Protein AF-A0A4V4L0Y8-F1 (afdb_monomer_lite)

Sequence (124 aa):
MFAGLLEAFGDTQPLPATLTTLDEIITDFIIETCHSAAICASYSRRQKIKVDDFKWVLRRDAKKLGRVTEIFFAEKILKDNRKAFDIGTGEGLVQGKKGAVKELGVEEEGEEGGRKRKKRKTEA

Radius of gyration: 23.94 Å; chains: 1; bounding box: 78×47×43 Å

Organism: Aureobasidium pullulans (NCBI:txid5580)

InterPro domains:
  IPR003195 Transcription initiation factor IID, subunit 13 [PF02269] (8-86)
  IPR003195 Transcription initiation factor IID, subunit 13 [PTHR11380] (8-112)
  IPR009072 Histone-fold [G3DSA:1.10.20.10] (2-39)
  IPR009072 Histone-fold [SSF47113] (10-61)

pLDDT: mean 77.75, std 22.88, range [28.12, 98.0]

Structure (mmCIF, N/CA/C/O backbone):
data_AF-A0A4V4L0Y8-F1
#
_entry.id   AF-A0A4V4L0Y8-F1
#
loop_
_atom_site.group_PDB
_atom_site.id
_atom_site.type_symbol
_atom_site.label_atom_id
_atom_site.label_alt_id
_atom_site.label_comp_id
_atom_site.label_asym_id
_atom_site.label_entity_id
_atom_site.label_seq_id
_atom_site.pdbx_PDB_ins_code
_atom_site.Cartn_x
_atom_site.Cartn_y
_atom_site.Cartn_z
_atom_site.occupancy
_atom_site.B_iso_or_equiv
_atom_site.auth_seq_id
_atom_site.auth_comp_id
_atom_site.auth_asym_id
_atom_site.auth_atom_id
_atom_site.pdbx_PDB_model_num
ATOM 1 N N . MET A 1 1 ? -7.749 -5.658 16.009 1.00 63.00 1 MET A N 1
ATOM 2 C CA . MET A 1 1 ? -6.941 -4.886 15.036 1.00 63.00 1 MET A CA 1
ATOM 3 C C . MET A 1 1 ? -7.667 -3.617 14.594 1.00 63.00 1 MET A C 1
ATOM 5 O O . MET A 1 1 ? -7.093 -2.550 14.737 1.00 63.00 1 MET A O 1
ATOM 9 N N . PHE A 1 2 ? -8.935 -3.695 14.163 1.00 81.94 2 PHE A N 1
ATOM 10 C CA . PHE A 1 2 ? -9.699 -2.522 13.700 1.00 81.94 2 PHE A CA 1
ATOM 11 C C . PHE A 1 2 ? -10.245 -1.591 14.795 1.00 81.94 2 PHE A C 1
ATOM 13 O O . PHE A 1 2 ? -10.496 -0.426 14.516 1.00 81.94 2 PHE A O 1
ATOM 20 N N . ALA A 1 3 ? -10.364 -2.046 16.047 1.00 85.31 3 ALA A N 1
ATOM 21 C CA . ALA A 1 3 ? -10.790 -1.179 17.152 1.00 85.31 3 ALA A CA 1
ATOM 22 C C . ALA A 1 3 ? -9.845 0.022 17.357 1.00 85.31 3 ALA A C 1
ATOM 24 O O . ALA A 1 3 ? -10.312 1.147 17.468 1.00 85.31 3 ALA A O 1
ATOM 25 N N . GLY A 1 4 ? -8.525 -0.197 17.285 1.00 88.62 4 GLY A N 1
ATOM 26 C CA . GLY A 1 4 ? -7.542 0.888 17.393 1.00 88.62 4 GLY A CA 1
ATOM 27 C C . GLY A 1 4 ? -7.569 1.865 16.212 1.00 88.62 4 GLY A C 1
ATOM 28 O O . GLY A 1 4 ? -7.186 3.019 16.365 1.00 88.62 4 GLY A O 1
ATOM 29 N N . LEU A 1 5 ? -8.055 1.433 15.039 1.00 90.12 5 LEU A N 1
ATOM 30 C CA . LEU A 1 5 ? -8.295 2.340 13.916 1.00 90.12 5 LEU A CA 1
ATOM 31 C C . LEU A 1 5 ? -9.429 3.306 14.264 1.00 90.12 5 LEU A C 1
ATOM 33 O O . LEU A 1 5 ? -9.250 4.511 14.138 1.00 90.12 5 LEU A O 1
ATOM 37 N N . LEU A 1 6 ? -10.569 2.785 14.726 1.00 92.81 6 LEU A N 1
ATOM 38 C CA . LEU A 1 6 ? -11.714 3.609 15.118 1.00 92.81 6 LEU A CA 1
ATOM 39 C C . LEU A 1 6 ? -11.369 4.537 16.287 1.00 92.81 6 LEU A C 1
ATOM 41 O O . LEU A 1 6 ? -11.733 5.709 16.254 1.00 92.81 6 LEU A O 1
ATOM 45 N N . GLU A 1 7 ? -10.583 4.061 17.251 1.00 92.75 7 GLU A N 1
ATOM 46 C CA . GLU A 1 7 ? -10.093 4.881 18.361 1.00 92.75 7 GLU A CA 1
ATOM 47 C C . GLU A 1 7 ? -9.184 6.024 17.898 1.00 92.75 7 GLU A C 1
ATOM 49 O O . GLU A 1 7 ? -9.347 7.165 18.326 1.00 92.75 7 GLU A O 1
ATOM 54 N N . ALA A 1 8 ? -8.293 5.770 16.935 1.00 92.12 8 ALA A N 1
ATOM 55 C CA . ALA A 1 8 ? -7.482 6.823 16.322 1.00 92.12 8 ALA A CA 1
ATOM 56 C C . ALA A 1 8 ? -8.328 7.875 15.574 1.00 92.12 8 ALA A C 1
ATOM 58 O O . ALA A 1 8 ? -7.889 9.014 15.414 1.00 92.12 8 ALA A O 1
ATOM 59 N N . PHE A 1 9 ? -9.538 7.512 15.137 1.00 91.62 9 PHE A N 1
ATOM 60 C CA . PHE A 1 9 ? -10.529 8.433 14.571 1.00 91.62 9 PHE A CA 1
ATOM 61 C C . PHE A 1 9 ? -11.471 9.053 15.621 1.00 91.62 9 PHE A C 1
ATOM 63 O O . PHE A 1 9 ? -12.348 9.834 15.252 1.00 91.62 9 PHE A O 1
ATOM 70 N N . GLY A 1 10 ? -11.265 8.770 16.912 1.00 93.12 10 GLY A N 1
ATOM 71 C CA . GLY A 1 10 ? -11.993 9.369 18.033 1.00 93.12 10 GLY A CA 1
ATOM 72 C C . GLY A 1 10 ? -13.140 8.526 18.596 1.00 93.12 10 GLY A C 1
ATOM 73 O O . GLY A 1 10 ? -13.885 9.023 19.439 1.00 93.12 10 GLY A O 1
ATOM 74 N N . ASP A 1 11 ? -13.305 7.278 18.153 1.00 92.00 11 ASP A N 1
ATOM 75 C CA . ASP A 1 11 ? -14.216 6.336 18.810 1.00 92.00 11 ASP A CA 1
ATOM 76 C C . ASP A 1 11 ? -13.644 5.907 20.174 1.00 92.00 11 ASP A C 1
ATOM 78 O O . ASP A 1 11 ? -12.439 5.928 20.397 1.00 92.00 11 ASP A O 1
ATOM 82 N N . THR A 1 12 ? -14.495 5.523 21.116 1.00 88.62 12 THR A N 1
ATOM 83 C CA . THR A 1 12 ? -14.061 5.110 22.463 1.00 88.62 12 THR A CA 1
ATOM 84 C C . THR A 1 12 ? -14.486 3.692 22.804 1.00 88.62 12 THR A C 1
ATOM 86 O O . THR A 1 12 ? -13.745 2.997 23.495 1.00 88.62 12 THR A O 1
ATOM 89 N N . GLN A 1 13 ? -15.636 3.228 22.304 1.00 88.69 13 GLN A N 1
ATOM 90 C CA . GLN A 1 13 ? -16.124 1.858 22.494 1.00 88.69 13 GLN A CA 1
ATOM 91 C C . GLN A 1 13 ? -16.941 1.400 21.277 1.00 88.69 13 GLN A C 1
ATOM 93 O O . GLN A 1 13 ? -18.174 1.356 21.336 1.00 88.69 13 GLN A O 1
ATOM 98 N N . PRO A 1 14 ? -16.270 1.038 20.168 1.00 90.94 14 PRO A N 1
ATOM 99 C CA . PRO A 1 14 ? -16.961 0.563 18.980 1.00 90.94 14 PRO A CA 1
ATOM 100 C C . PRO A 1 14 ? -17.732 -0.727 19.269 1.00 90.94 14 PRO A C 1
ATOM 102 O O . PRO A 1 14 ? -17.214 -1.673 19.868 1.00 90.94 14 PRO A O 1
ATOM 105 N N . LEU A 1 15 ? -18.975 -0.787 18.787 1.00 92.94 15 LEU A N 1
ATOM 106 C CA . LEU A 1 15 ? -19.812 -1.982 18.883 1.00 92.94 15 LEU A CA 1
ATOM 107 C C . LEU A 1 15 ? -19.175 -3.155 18.107 1.00 92.94 15 LEU A C 1
ATOM 109 O O . LEU A 1 15 ? -18.631 -2.943 17.018 1.00 92.94 15 LEU A O 1
ATOM 113 N N . PRO A 1 16 ? -19.313 -4.412 18.576 1.00 92.94 16 PRO A N 1
ATOM 114 C CA . PRO A 1 16 ? -18.770 -5.579 17.871 1.00 92.94 16 PRO A CA 1
ATOM 115 C C . PRO A 1 16 ? -19.288 -5.734 16.433 1.00 92.94 16 PRO A C 1
ATOM 117 O O . PRO A 1 16 ? -18.540 -6.125 15.536 1.00 92.94 16 PRO A O 1
ATOM 120 N N . ALA A 1 17 ? -20.556 -5.381 16.201 1.00 94.38 17 ALA A N 1
ATOM 121 C CA . ALA A 1 17 ? -21.152 -5.392 14.868 1.00 94.38 17 ALA A CA 1
ATOM 122 C C . ALA A 1 17 ? -20.441 -4.408 13.923 1.00 94.38 17 ALA A C 1
ATOM 124 O O . ALA A 1 17 ? -20.074 -4.792 12.819 1.00 94.38 17 ALA A O 1
ATOM 125 N N . THR A 1 18 ? -20.148 -3.185 14.383 1.00 93.94 18 THR A N 1
ATOM 126 C CA . THR A 1 18 ? -19.418 -2.174 13.600 1.00 93.94 18 THR A CA 1
ATOM 127 C C . THR A 1 18 ? -18.034 -2.665 13.196 1.00 93.94 18 THR A C 1
ATOM 129 O O . THR A 1 18 ? -17.626 -2.467 12.057 1.00 93.94 18 THR A O 1
ATOM 132 N N . LEU A 1 19 ? -17.317 -3.329 14.108 1.00 93.69 19 LEU A N 1
ATOM 133 C CA . LEU A 1 19 ? -15.996 -3.886 13.809 1.00 93.69 19 LEU A CA 1
ATOM 134 C C . LEU A 1 19 ? -16.061 -4.974 12.737 1.00 93.69 19 LEU A C 1
ATOM 136 O O . LEU A 1 19 ? -15.200 -5.008 11.865 1.00 93.69 19 LEU A O 1
ATOM 140 N N . THR A 1 20 ? -17.081 -5.829 12.801 1.00 95.12 20 THR A N 1
ATOM 141 C CA . THR A 1 20 ? -17.280 -6.919 11.836 1.00 95.12 20 THR A CA 1
ATOM 142 C C . THR A 1 20 ? -17.622 -6.360 10.457 1.00 95.12 20 THR A C 1
ATOM 144 O O . THR A 1 20 ? -16.955 -6.675 9.480 1.00 95.12 20 THR A O 1
ATOM 147 N N . THR A 1 21 ? -18.587 -5.442 10.383 1.00 95.69 21 THR A N 1
ATOM 148 C CA . THR A 1 21 ? -18.957 -4.793 9.120 1.00 95.69 21 THR A CA 1
ATOM 149 C C . THR A 1 21 ? -17.796 -3.993 8.528 1.00 95.69 21 THR A C 1
ATOM 151 O O . THR A 1 21 ? -17.596 -3.988 7.317 1.00 95.69 21 THR A O 1
ATOM 154 N N . LEU A 1 22 ? -17.002 -3.316 9.364 1.00 94.88 22 LEU A N 1
ATOM 155 C CA . LEU A 1 22 ? -15.824 -2.588 8.901 1.00 94.88 22 LEU A CA 1
ATOM 156 C C . LEU A 1 22 ? -14.763 -3.530 8.316 1.00 94.88 22 LEU A C 1
ATOM 158 O O . LEU A 1 22 ? -14.154 -3.186 7.306 1.00 94.88 22 LEU A O 1
ATOM 162 N N . ASP A 1 23 ? -14.546 -4.694 8.929 1.00 94.56 23 ASP A N 1
ATOM 163 C CA . ASP A 1 23 ? -13.618 -5.712 8.426 1.00 94.56 23 ASP A CA 1
ATOM 164 C C . ASP A 1 23 ? -14.053 -6.251 7.056 1.00 94.56 23 ASP A C 1
ATOM 166 O O . ASP A 1 23 ? -13.240 -6.303 6.133 1.00 94.56 23 ASP A O 1
ATOM 170 N N . GLU A 1 24 ? -15.343 -6.549 6.888 1.00 95.94 24 GLU A N 1
ATOM 171 C CA . GLU A 1 24 ? -15.917 -6.967 5.602 1.00 95.94 24 GLU A CA 1
ATOM 172 C C . GLU A 1 24 ? -15.693 -5.897 4.521 1.00 95.94 24 GLU A C 1
ATOM 174 O O . GLU A 1 24 ? -15.097 -6.177 3.480 1.00 95.94 24 GLU A O 1
ATOM 179 N N . ILE A 1 25 ? -16.056 -4.639 4.804 1.00 96.69 25 ILE A N 1
ATOM 180 C CA . ILE A 1 25 ? -15.904 -3.523 3.855 1.00 96.69 25 ILE A CA 1
ATOM 181 C C . ILE A 1 25 ? -14.435 -3.311 3.465 1.00 96.69 25 ILE A C 1
ATOM 183 O O . ILE A 1 25 ? -14.120 -3.076 2.294 1.00 96.69 25 ILE A O 1
ATOM 187 N N . ILE A 1 26 ? -13.520 -3.339 4.437 1.00 95.12 26 ILE A N 1
ATOM 188 C CA . ILE A 1 26 ? -12.093 -3.114 4.176 1.00 95.12 26 ILE A CA 1
ATOM 189 C C . ILE A 1 26 ? -11.503 -4.283 3.388 1.00 95.12 26 ILE A C 1
ATOM 191 O O . ILE A 1 26 ? -10.716 -4.056 2.465 1.00 95.12 26 ILE A O 1
ATOM 195 N N . THR A 1 27 ? -11.874 -5.513 3.735 1.00 96.06 27 THR A N 1
ATOM 196 C CA . THR A 1 27 ? -11.403 -6.714 3.044 1.00 96.06 27 THR A CA 1
ATOM 197 C C . THR A 1 27 ? -11.839 -6.697 1.583 1.00 96.06 27 THR A C 1
ATOM 199 O O . THR A 1 27 ? -10.987 -6.847 0.701 1.00 96.06 27 THR A O 1
ATOM 202 N N . ASP A 1 28 ? -13.108 -6.397 1.310 1.00 98.00 28 ASP A N 1
ATOM 203 C CA . ASP A 1 28 ? -13.625 -6.268 -0.055 1.00 98.00 28 ASP A CA 1
ATOM 204 C C . ASP A 1 28 ? -12.887 -5.173 -0.832 1.00 98.00 28 ASP A C 1
ATOM 206 O O . ASP A 1 28 ? -12.386 -5.410 -1.936 1.00 98.00 28 ASP A O 1
ATOM 210 N N . PHE A 1 29 ? -12.697 -3.998 -0.223 1.00 95.38 29 PHE A N 1
ATOM 211 C CA . PHE A 1 29 ? -11.948 -2.903 -0.842 1.00 95.38 29 PHE A CA 1
ATOM 212 C C . PHE A 1 29 ? -10.514 -3.310 -1.225 1.00 95.38 29 PHE A C 1
ATOM 214 O O . PHE A 1 29 ? -10.030 -2.961 -2.311 1.00 95.38 29 PHE A O 1
ATOM 221 N N . ILE A 1 30 ? -9.816 -4.047 -0.356 1.00 95.62 30 ILE A N 1
ATOM 222 C CA . ILE A 1 30 ? -8.453 -4.527 -0.624 1.00 95.62 30 ILE A CA 1
ATOM 223 C C . ILE A 1 30 ? -8.456 -5.520 -1.789 1.00 95.62 30 ILE A C 1
ATOM 225 O O . ILE A 1 30 ? -7.617 -5.398 -2.690 1.00 95.62 30 ILE A O 1
ATOM 229 N N . ILE A 1 31 ? -9.389 -6.473 -1.800 1.00 97.19 31 ILE A N 1
ATOM 230 C CA . ILE A 1 31 ? -9.492 -7.498 -2.847 1.00 97.19 31 ILE A CA 1
ATOM 231 C C . ILE A 1 31 ? -9.776 -6.847 -4.205 1.00 97.19 31 ILE A C 1
ATOM 233 O O . ILE A 1 31 ? -9.040 -7.081 -5.168 1.00 97.19 31 ILE A O 1
ATOM 237 N N . GLU A 1 32 ? -10.774 -5.967 -4.283 1.00 96.75 32 GLU A N 1
ATOM 238 C CA . GLU A 1 32 ? -11.145 -5.263 -5.517 1.00 96.75 32 GLU A CA 1
ATOM 239 C C . GLU A 1 32 ? -10.004 -4.391 -6.057 1.00 96.75 32 GLU A C 1
ATOM 241 O O . GLU A 1 32 ? -9.728 -4.363 -7.267 1.00 96.75 32 GLU A O 1
ATOM 246 N N . THR A 1 33 ? -9.289 -3.708 -5.160 1.00 95.69 33 THR A N 1
ATOM 247 C CA . THR A 1 33 ? -8.123 -2.896 -5.524 1.00 95.69 33 THR A CA 1
ATOM 248 C C . THR A 1 33 ? -6.994 -3.775 -6.069 1.00 95.69 33 THR A C 1
ATOM 250 O O . THR A 1 33 ? -6.382 -3.431 -7.086 1.00 95.69 33 THR A O 1
ATOM 253 N N . CYS A 1 34 ? -6.737 -4.933 -5.453 1.00 96.56 34 CYS A N 1
ATOM 254 C CA . CYS A 1 34 ? -5.735 -5.894 -5.924 1.00 96.56 34 CYS A CA 1
ATOM 255 C C . CYS A 1 34 ? -6.094 -6.476 -7.294 1.00 96.56 34 CYS A C 1
ATOM 257 O O . CYS A 1 34 ? -5.227 -6.556 -8.166 1.00 96.56 34 CYS A O 1
ATOM 259 N N . HIS A 1 35 ? -7.360 -6.830 -7.521 1.00 97.00 35 HIS A N 1
ATOM 260 C CA . HIS A 1 35 ? -7.832 -7.296 -8.827 1.00 97.00 35 HIS A CA 1
ATOM 261 C C . HIS A 1 35 ? -7.643 -6.221 -9.901 1.00 97.00 35 HIS A C 1
ATOM 263 O O . HIS A 1 35 ? -7.101 -6.496 -10.973 1.00 97.00 35 HIS A O 1
ATOM 269 N N . SER A 1 36 ? -7.997 -4.973 -9.591 1.00 96.38 36 SER A N 1
ATOM 270 C CA . SER A 1 36 ? -7.798 -3.840 -10.500 1.00 96.38 36 SER A CA 1
ATOM 271 C C . SER A 1 36 ? -6.317 -3.629 -10.837 1.00 96.38 36 SER A C 1
ATOM 273 O O . SER A 1 36 ? -5.960 -3.438 -12.003 1.00 96.38 36 SER A O 1
ATOM 275 N N . ALA A 1 37 ? -5.430 -3.723 -9.843 1.00 96.62 37 ALA A N 1
ATOM 276 C CA . ALA A 1 37 ? -3.987 -3.607 -10.045 1.00 96.62 37 ALA A CA 1
ATOM 277 C C . ALA A 1 37 ? -3.428 -4.780 -10.871 1.00 96.62 37 ALA A C 1
ATOM 279 O O . ALA A 1 37 ? -2.593 -4.575 -11.755 1.00 96.62 37 ALA A O 1
ATOM 280 N N . ALA A 1 38 ? -3.926 -5.999 -10.648 1.00 96.94 38 ALA A N 1
ATOM 281 C CA . ALA A 1 38 ? -3.558 -7.182 -11.423 1.00 96.94 38 ALA A CA 1
ATOM 282 C C . ALA A 1 38 ? -3.957 -7.053 -12.902 1.00 96.94 38 ALA A C 1
ATOM 284 O O . ALA A 1 38 ? -3.176 -7.419 -13.786 1.00 96.94 38 ALA A O 1
ATOM 285 N N . ILE A 1 39 ? -5.128 -6.474 -13.191 1.00 96.19 39 ILE A N 1
ATOM 286 C CA . ILE A 1 39 ? -5.561 -6.163 -14.562 1.00 96.19 39 ILE A CA 1
ATOM 287 C C . ILE A 1 39 ? -4.599 -5.157 -15.209 1.00 96.19 39 ILE A C 1
ATOM 289 O O . ILE A 1 39 ? -4.175 -5.357 -16.348 1.00 96.19 39 ILE A O 1
ATOM 293 N N . CYS A 1 40 ? -4.185 -4.117 -14.479 1.00 95.50 40 CYS A N 1
ATOM 294 C CA . CYS A 1 40 ? -3.220 -3.128 -14.976 1.00 95.50 40 CYS A CA 1
ATOM 295 C C . CYS A 1 40 ? -1.851 -3.759 -15.286 1.00 95.50 40 CYS A C 1
ATOM 297 O O . CYS A 1 40 ? -1.278 -3.519 -16.354 1.00 95.50 40 CYS A O 1
ATOM 299 N N . ALA A 1 41 ? -1.357 -4.631 -14.403 1.00 96.50 41 ALA A N 1
ATOM 300 C CA . ALA A 1 41 ? -0.123 -5.379 -14.630 1.00 96.50 41 ALA A CA 1
ATOM 301 C C . ALA A 1 41 ? -0.233 -6.295 -15.862 1.00 96.50 41 ALA A C 1
ATOM 303 O O . ALA A 1 41 ? 0.667 -6.314 -16.709 1.00 96.50 41 ALA A O 1
ATOM 304 N N . SER A 1 42 ? -1.370 -6.982 -16.006 1.00 95.38 42 SER A N 1
ATOM 305 C CA . SER A 1 42 ? -1.659 -7.876 -17.132 1.00 95.38 42 SER A CA 1
ATOM 306 C C . SER A 1 42 ? -1.734 -7.123 -18.462 1.00 95.38 42 SER A C 1
ATOM 308 O O . SER A 1 42 ? -1.196 -7.601 -19.460 1.00 95.38 42 SER A O 1
ATOM 310 N N . TYR A 1 43 ? -2.298 -5.910 -18.480 1.00 94.25 43 TYR A N 1
ATOM 311 C CA . TYR A 1 43 ? -2.304 -5.037 -19.663 1.00 94.25 43 TYR A CA 1
ATOM 312 C C . TYR A 1 43 ? -0.881 -4.667 -20.111 1.00 94.25 43 TYR A C 1
ATOM 314 O O . TYR A 1 43 ? -0.582 -4.594 -21.301 1.00 94.25 43 TYR A O 1
ATOM 322 N N . SER A 1 44 ? 0.037 -4.535 -19.152 1.00 93.19 44 SER A N 1
ATOM 323 C CA . SER A 1 44 ? 1.474 -4.358 -19.389 1.00 93.19 44 SER A CA 1
ATOM 324 C C . SER A 1 44 ? 2.218 -5.676 -19.688 1.00 93.19 44 SER A C 1
ATOM 326 O O . SER A 1 44 ? 3.451 -5.672 -19.720 1.00 93.19 44 SER A O 1
ATOM 328 N N . ARG A 1 45 ? 1.510 -6.797 -19.887 1.00 95.06 45 ARG A N 1
ATOM 329 C CA . ARG A 1 45 ? 2.060 -8.156 -20.078 1.00 95.06 45 ARG A CA 1
ATOM 330 C C . ARG A 1 45 ? 2.978 -8.619 -18.943 1.00 95.06 45 ARG A C 1
ATOM 332 O O . ARG A 1 45 ? 3.920 -9.380 -19.160 1.00 95.06 45 ARG A O 1
ATOM 339 N N . ARG A 1 46 ? 2.721 -8.154 -17.719 1.00 96.00 46 ARG A N 1
ATOM 340 C CA . ARG A 1 46 ? 3.464 -8.546 -16.518 1.00 96.00 46 ARG A CA 1
ATOM 341 C C . ARG A 1 46 ? 2.596 -9.417 -15.628 1.00 96.00 46 ARG A C 1
ATOM 343 O O . ARG A 1 46 ? 1.473 -9.054 -15.309 1.00 96.00 46 ARG A O 1
ATOM 350 N N . GLN A 1 47 ? 3.177 -10.509 -15.140 1.00 91.94 47 GLN A N 1
ATOM 351 C CA . GLN A 1 47 ? 2.546 -11.332 -14.108 1.00 91.94 47 GLN A CA 1
ATOM 352 C C . GLN A 1 47 ? 2.799 -10.801 -12.689 1.00 91.94 47 GLN A C 1
ATOM 354 O O . GLN A 1 47 ? 2.018 -11.050 -11.778 1.00 91.94 47 GLN A O 1
ATOM 359 N N . LYS A 1 48 ? 3.887 -10.040 -12.494 1.00 95.50 48 LYS A N 1
ATOM 360 C CA . LYS A 1 48 ? 4.202 -9.387 -11.218 1.00 95.50 48 LYS A CA 1
ATOM 361 C C . LYS A 1 48 ? 3.565 -7.999 -11.144 1.00 95.50 48 LYS A C 1
ATOM 363 O O . LYS A 1 48 ? 3.839 -7.144 -11.996 1.00 95.50 48 LYS A O 1
ATOM 368 N N . ILE A 1 49 ? 2.787 -7.787 -10.087 1.00 95.88 49 ILE A N 1
ATOM 369 C CA . ILE A 1 49 ? 2.194 -6.498 -9.722 1.00 95.88 49 ILE A CA 1
ATOM 370 C C . ILE A 1 49 ? 3.279 -5.605 -9.108 1.00 95.88 49 ILE A C 1
ATOM 372 O O . ILE A 1 49 ? 4.110 -6.065 -8.322 1.00 95.88 49 ILE A O 1
ATOM 376 N N . LYS A 1 50 ? 3.290 -4.331 -9.492 1.00 94.69 50 LYS A N 1
ATOM 377 C CA . LYS A 1 50 ? 4.188 -3.289 -8.984 1.00 94.69 50 LYS A CA 1
ATOM 378 C C . LYS A 1 50 ? 3.390 -2.216 -8.248 1.00 94.69 50 LYS A C 1
ATOM 380 O O . LYS A 1 50 ? 2.191 -2.060 -8.449 1.00 94.69 50 LYS A O 1
ATOM 385 N N . VAL A 1 51 ? 4.086 -1.405 -7.453 1.00 92.88 51 VAL A N 1
ATOM 386 C CA . VAL A 1 51 ? 3.490 -0.254 -6.751 1.00 92.88 51 VAL A CA 1
ATOM 387 C C . VAL A 1 51 ? 2.831 0.730 -7.726 1.00 92.88 51 VAL A C 1
ATOM 389 O O . VAL A 1 51 ? 1.781 1.291 -7.425 1.00 92.88 51 VAL A O 1
ATOM 392 N N . ASP A 1 52 ? 3.400 0.910 -8.920 1.00 93.25 52 ASP A N 1
ATOM 393 C CA . ASP A 1 52 ? 2.835 1.821 -9.921 1.00 93.25 52 ASP A CA 1
ATOM 394 C C . ASP A 1 52 ? 1.482 1.345 -10.472 1.00 93.25 52 ASP A C 1
ATOM 396 O O . ASP A 1 52 ? 0.669 2.178 -10.867 1.00 93.25 52 ASP A O 1
ATOM 400 N N . ASP A 1 53 ? 1.187 0.039 -10.420 1.00 95.56 53 ASP A N 1
ATOM 401 C CA . ASP A 1 53 ? -0.134 -0.483 -10.785 1.00 95.56 53 ASP A CA 1
ATOM 402 C C . ASP A 1 53 ? -1.200 0.012 -9.787 1.00 95.56 53 ASP A C 1
ATOM 404 O O . ASP A 1 53 ? -2.278 0.441 -10.191 1.00 95.56 53 ASP A O 1
ATOM 408 N N . PHE A 1 54 ? -0.875 0.069 -8.490 1.00 94.81 54 PHE A N 1
ATOM 409 C CA . PHE A 1 54 ? -1.760 0.644 -7.470 1.00 94.81 54 PHE A CA 1
ATOM 410 C C . PHE A 1 54 ? -1.918 2.160 -7.619 1.00 94.81 54 PHE A C 1
ATOM 412 O O . PHE A 1 54 ? -3.030 2.675 -7.503 1.00 94.81 54 PHE A O 1
ATOM 419 N N . LYS A 1 55 ? -0.836 2.887 -7.934 1.00 93.94 55 LYS A N 1
ATOM 420 C CA . LYS A 1 55 ? -0.923 4.329 -8.237 1.00 93.94 55 LYS A CA 1
ATOM 421 C C . LYS A 1 55 ? -1.846 4.586 -9.428 1.00 93.94 55 LYS A C 1
ATOM 423 O O . LYS A 1 55 ? -2.632 5.531 -9.405 1.00 93.94 55 LYS A O 1
ATOM 428 N N . TRP A 1 56 ? -1.785 3.728 -10.446 1.00 94.25 56 TRP A N 1
ATOM 429 C CA . TRP A 1 56 ? -2.666 3.817 -11.604 1.00 94.25 56 TRP A CA 1
ATOM 430 C C . TRP A 1 56 ? -4.132 3.559 -11.247 1.00 94.25 56 TRP A C 1
ATOM 432 O O . TRP A 1 56 ? -4.999 4.318 -11.677 1.00 94.25 56 TRP A O 1
ATOM 442 N N . VAL A 1 57 ? -4.425 2.545 -10.427 1.00 95.19 57 VAL A N 1
ATOM 443 C CA . VAL A 1 57 ? -5.790 2.282 -9.932 1.00 95.19 57 VAL A CA 1
ATOM 444 C C . VAL A 1 57 ? -6.334 3.487 -9.153 1.00 95.19 57 VAL A C 1
ATOM 446 O O . VAL A 1 57 ? -7.468 3.911 -9.373 1.00 95.19 57 VAL A O 1
ATOM 449 N N . LEU A 1 58 ? -5.504 4.107 -8.311 1.00 94.75 58 LEU A N 1
ATOM 450 C CA . LEU A 1 58 ? -5.882 5.254 -7.480 1.00 94.75 58 LEU A CA 1
ATOM 451 C C . LEU A 1 58 ? -5.918 6.598 -8.225 1.00 94.75 58 LEU A C 1
ATOM 453 O O . LEU A 1 58 ? -6.307 7.602 -7.632 1.00 94.75 58 LEU A O 1
ATOM 457 N N . ARG A 1 59 ? -5.582 6.654 -9.522 1.00 93.75 59 ARG A N 1
ATOM 458 C CA . ARG A 1 59 ? -5.436 7.915 -10.283 1.00 93.75 59 ARG A CA 1
ATOM 459 C C . ARG A 1 59 ? -6.677 8.809 -10.318 1.00 93.75 59 ARG A C 1
ATOM 461 O O . ARG A 1 59 ? -6.569 9.991 -10.623 1.00 93.75 59 ARG A O 1
ATOM 468 N N . ARG A 1 60 ? -7.860 8.238 -10.079 1.00 93.06 60 ARG A N 1
ATOM 469 C CA . ARG A 1 60 ? -9.131 8.979 -10.055 1.00 93.06 60 ARG A CA 1
ATOM 470 C C . ARG A 1 60 ? -9.403 9.656 -8.710 1.00 93.06 60 ARG A C 1
ATOM 472 O O . ARG A 1 60 ? -10.211 10.575 -8.664 1.00 93.06 60 ARG A O 1
ATOM 479 N N . ASP A 1 61 ? -8.733 9.234 -7.640 1.00 94.75 61 ASP A N 1
ATOM 480 C CA . ASP A 1 61 ? -8.848 9.828 -6.310 1.00 94.75 61 ASP A CA 1
ATOM 481 C C . ASP A 1 61 ? -7.530 10.517 -5.944 1.00 94.75 61 ASP A C 1
ATOM 483 O O . ASP A 1 61 ? -6.612 9.916 -5.378 1.00 94.75 61 ASP A O 1
ATOM 487 N N . ALA A 1 62 ? -7.448 11.809 -6.269 1.00 94.25 62 ALA A N 1
ATOM 488 C CA . ALA A 1 62 ? -6.254 12.615 -6.035 1.00 94.25 62 ALA A CA 1
ATOM 489 C C . ALA A 1 62 ? -5.833 12.645 -4.554 1.00 94.25 62 ALA A C 1
ATOM 491 O O . ALA A 1 62 ? -4.640 12.682 -4.259 1.00 94.25 62 ALA A O 1
ATOM 492 N N . LYS A 1 63 ? -6.784 12.568 -3.611 1.00 95.31 63 LYS A N 1
ATOM 493 C CA . LYS A 1 63 ? -6.486 12.594 -2.170 1.00 95.31 63 LYS A CA 1
ATOM 494 C C . LYS A 1 63 ? -5.869 11.281 -1.698 1.00 95.31 63 LYS A C 1
ATOM 496 O O . LYS A 1 63 ? -4.956 11.290 -0.873 1.00 95.31 63 LYS A O 1
ATOM 501 N N . LYS A 1 64 ? -6.370 10.135 -2.169 1.00 92.81 64 LYS A N 1
ATOM 502 C CA . LYS A 1 64 ? -5.763 8.829 -1.854 1.00 92.81 64 LYS A CA 1
ATOM 503 C C . LYS A 1 64 ? -4.404 8.681 -2.529 1.00 92.81 64 LYS A C 1
ATOM 505 O O . LYS A 1 64 ? -3.461 8.253 -1.870 1.00 92.81 64 LYS A O 1
ATOM 510 N N . LEU A 1 65 ? -4.289 9.086 -3.795 1.00 94.50 65 LEU A N 1
ATOM 511 C CA . LEU A 1 65 ? -3.021 9.035 -4.517 1.00 94.50 65 LEU A CA 1
ATOM 512 C C . LEU A 1 65 ? -1.954 9.913 -3.847 1.00 94.50 65 LEU A C 1
ATOM 514 O O . LEU A 1 65 ? -0.857 9.420 -3.602 1.00 94.50 65 LEU A O 1
ATOM 518 N N . GLY A 1 66 ? -2.298 11.155 -3.486 1.00 94.25 66 GLY A N 1
ATOM 519 C CA . GLY A 1 66 ? -1.402 12.082 -2.785 1.00 94.25 66 GLY A CA 1
ATOM 520 C C . GLY A 1 66 ? -0.863 11.500 -1.477 1.00 94.25 66 GLY A C 1
ATOM 521 O O . GLY A 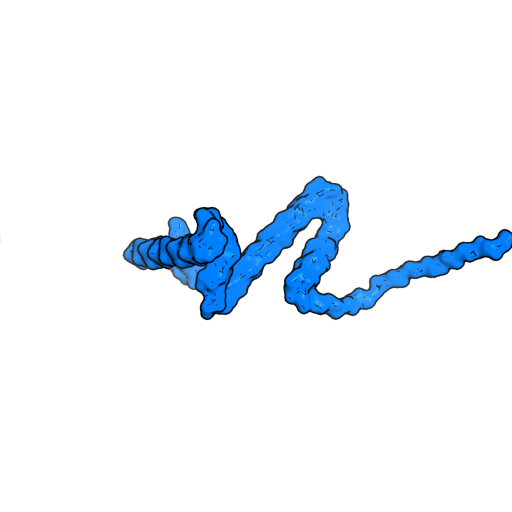1 66 ? 0.350 11.399 -1.294 1.00 94.25 66 GLY A O 1
ATOM 522 N N . ARG A 1 67 ? -1.753 10.978 -0.623 1.00 95.31 67 ARG A N 1
ATOM 523 C CA . ARG A 1 67 ? -1.352 10.318 0.632 1.00 95.31 67 ARG A CA 1
ATOM 524 C C . ARG A 1 67 ? -0.409 9.137 0.402 1.00 95.31 67 ARG A C 1
ATOM 526 O O . ARG A 1 67 ? 0.586 8.999 1.103 1.00 95.31 67 ARG A O 1
ATOM 533 N N . VAL A 1 68 ? -0.688 8.293 -0.593 1.00 93.31 68 VAL A N 1
ATOM 534 C CA . VAL A 1 68 ? 0.195 7.166 -0.932 1.00 93.31 68 VAL A CA 1
ATOM 535 C C . VAL A 1 68 ? 1.570 7.670 -1.378 1.00 93.31 68 VAL A C 1
ATOM 537 O O . VAL A 1 68 ? 2.586 7.142 -0.929 1.00 93.31 68 VAL A O 1
ATOM 540 N N . THR A 1 69 ? 1.627 8.704 -2.221 1.00 91.69 69 THR A N 1
ATOM 541 C CA . THR A 1 69 ? 2.905 9.274 -2.674 1.00 91.69 69 THR A CA 1
ATOM 542 C C . THR A 1 69 ? 3.713 9.896 -1.537 1.00 91.69 69 THR A C 1
ATOM 544 O O . THR A 1 69 ? 4.921 9.673 -1.473 1.00 91.69 69 THR A O 1
ATOM 547 N N . GLU A 1 70 ? 3.061 10.594 -0.606 1.00 93.94 70 GLU A N 1
ATOM 548 C CA . GLU A 1 70 ? 3.697 11.180 0.580 1.00 93.94 70 GLU A CA 1
ATOM 549 C C . GLU A 1 70 ? 4.291 10.106 1.499 1.00 93.94 70 GLU A C 1
ATOM 551 O O . GLU A 1 70 ? 5.432 10.237 1.942 1.00 93.94 70 GLU A O 1
ATOM 556 N N . ILE A 1 71 ? 3.563 9.009 1.736 1.00 93.50 71 ILE A N 1
ATOM 557 C CA . ILE A 1 71 ? 4.036 7.893 2.571 1.00 93.50 71 ILE A CA 1
ATOM 558 C C . ILE A 1 71 ? 5.301 7.262 1.972 1.00 93.50 71 ILE A C 1
ATOM 560 O O . ILE A 1 71 ? 6.293 7.086 2.680 1.00 93.50 71 ILE A O 1
ATOM 564 N N . PHE A 1 72 ? 5.305 6.969 0.667 1.00 90.38 72 PHE A N 1
ATOM 565 C CA . PHE A 1 72 ? 6.489 6.410 -0.003 1.00 90.38 72 PHE A CA 1
ATOM 566 C C . PHE A 1 72 ? 7.682 7.368 0.019 1.00 90.38 72 PHE A C 1
ATOM 568 O O . PHE A 1 72 ? 8.833 6.942 0.139 1.00 90.38 72 PHE A O 1
ATOM 575 N N . PHE A 1 73 ? 7.420 8.666 -0.091 1.00 90.50 73 PHE A N 1
ATOM 576 C CA . PHE A 1 73 ? 8.452 9.686 -0.010 1.00 90.50 73 PHE A CA 1
ATOM 577 C C . PHE A 1 73 ? 9.062 9.776 1.396 1.00 90.50 73 PHE A C 1
ATOM 579 O O . PHE A 1 73 ? 10.286 9.756 1.540 1.00 90.50 73 PHE A O 1
ATOM 586 N N . ALA A 1 74 ? 8.229 9.786 2.438 1.00 94.00 74 ALA A N 1
ATOM 587 C CA . ALA A 1 74 ? 8.688 9.753 3.824 1.00 94.00 74 ALA A CA 1
ATOM 588 C C . ALA A 1 74 ? 9.509 8.485 4.120 1.00 94.00 74 ALA A C 1
ATOM 590 O O . ALA A 1 74 ? 10.553 8.555 4.772 1.00 94.00 74 ALA A O 1
ATOM 591 N N . GLU A 1 75 ? 9.098 7.333 3.583 1.00 92.25 75 GLU A N 1
ATOM 592 C CA . GLU A 1 75 ? 9.848 6.080 3.698 1.00 92.25 75 GLU A CA 1
ATOM 593 C C . GLU A 1 75 ? 11.234 6.176 3.036 1.00 92.25 75 GLU A C 1
ATOM 595 O O . GLU A 1 75 ? 12.228 5.713 3.605 1.00 92.25 75 GLU A O 1
ATOM 600 N N . LYS A 1 76 ? 11.328 6.804 1.855 1.00 92.25 76 LYS A N 1
ATOM 601 C CA . LYS A 1 76 ? 12.609 7.058 1.176 1.00 92.25 76 LYS A CA 1
ATOM 602 C C . LYS A 1 76 ? 13.522 7.934 2.038 1.00 92.25 76 LYS A C 1
ATOM 604 O O . LYS A 1 76 ? 14.664 7.547 2.277 1.00 92.25 76 LYS A O 1
ATOM 609 N N . ILE A 1 77 ? 13.000 9.036 2.581 1.00 89.81 77 ILE A N 1
ATOM 610 C CA . ILE A 1 77 ? 13.749 9.927 3.484 1.00 89.81 77 ILE A CA 1
ATOM 611 C C . ILE A 1 77 ? 14.274 9.160 4.701 1.00 89.81 77 ILE A C 1
ATOM 613 O O . ILE A 1 77 ? 15.448 9.275 5.046 1.00 89.81 77 ILE A O 1
ATOM 617 N N . LEU A 1 78 ? 13.432 8.350 5.346 1.00 89.62 78 LEU A N 1
ATOM 618 C CA . LEU A 1 78 ? 13.830 7.557 6.512 1.00 89.62 78 LEU A CA 1
ATOM 619 C C . LEU A 1 78 ? 14.948 6.563 6.173 1.00 89.62 78 LEU A C 1
ATOM 621 O O . LEU A 1 78 ? 15.906 6.426 6.937 1.00 89.62 78 LEU A O 1
ATOM 625 N N . LYS A 1 79 ? 14.859 5.892 5.020 1.00 91.25 79 LYS A N 1
ATOM 626 C CA . LYS A 1 79 ? 15.895 4.960 4.550 1.00 91.25 79 LYS A CA 1
ATOM 627 C C . LYS A 1 79 ? 17.215 5.668 4.266 1.00 91.25 79 LYS A C 1
ATOM 629 O O . LYS A 1 79 ? 18.264 5.148 4.644 1.00 91.25 79 LYS A O 1
ATOM 634 N N . ASP A 1 80 ? 17.172 6.831 3.631 1.00 88.94 80 ASP A N 1
ATOM 635 C CA . ASP A 1 80 ? 18.373 7.598 3.302 1.00 88.94 80 ASP A CA 1
ATOM 636 C C . ASP A 1 80 ? 19.026 8.178 4.564 1.00 88.94 80 ASP A C 1
ATOM 638 O O . ASP A 1 80 ? 20.238 8.049 4.739 1.00 88.94 80 ASP A O 1
ATOM 642 N N . ASN A 1 81 ? 18.228 8.679 5.512 1.00 85.06 81 ASN A N 1
ATOM 643 C CA . ASN A 1 81 ? 18.710 9.114 6.826 1.00 85.06 81 ASN A CA 1
ATOM 644 C C . ASN A 1 81 ? 19.374 7.969 7.603 1.00 85.06 81 ASN A C 1
ATOM 646 O O . ASN A 1 81 ? 20.421 8.162 8.221 1.00 85.06 81 ASN A O 1
ATOM 650 N N . ARG A 1 82 ? 18.803 6.759 7.548 1.00 85.69 82 ARG A N 1
ATOM 651 C CA . ARG A 1 82 ? 19.389 5.585 8.206 1.00 85.69 82 ARG A CA 1
ATOM 652 C C . ARG A 1 82 ? 20.749 5.215 7.611 1.00 85.69 82 ARG A C 1
ATOM 654 O O . ARG A 1 82 ? 21.666 4.910 8.364 1.00 85.69 82 ARG A O 1
ATOM 661 N N . LYS A 1 83 ? 20.898 5.282 6.284 1.00 84.88 83 LYS A N 1
ATOM 662 C CA . LYS A 1 83 ? 22.185 5.044 5.603 1.00 84.88 83 LYS A CA 1
ATOM 663 C C . LYS A 1 83 ? 23.219 6.117 5.937 1.00 84.88 83 LYS A C 1
ATOM 665 O O . LYS A 1 83 ? 24.377 5.792 6.164 1.00 84.88 83 LYS A O 1
ATOM 670 N N . ALA A 1 84 ? 22.805 7.382 5.981 1.00 75.31 84 ALA A N 1
ATOM 671 C CA . ALA A 1 84 ? 23.683 8.491 6.340 1.00 75.31 84 ALA A CA 1
ATOM 672 C C . ALA A 1 84 ? 24.249 8.352 7.764 1.00 75.31 84 ALA A C 1
ATOM 674 O O . ALA A 1 84 ? 25.407 8.685 7.999 1.00 75.31 84 ALA A O 1
ATOM 675 N N . PHE A 1 85 ? 23.449 7.826 8.696 1.00 71.06 85 PHE A N 1
ATOM 676 C CA . PHE A 1 85 ? 23.885 7.559 10.065 1.00 71.06 85 PHE A CA 1
ATOM 677 C C . PHE A 1 85 ? 24.885 6.394 10.152 1.00 71.06 85 PHE A C 1
ATOM 679 O O . PHE A 1 85 ? 25.860 6.479 10.893 1.00 71.06 85 PHE A O 1
ATOM 686 N N . ASP A 1 86 ? 24.687 5.341 9.354 1.00 68.44 86 ASP A N 1
ATOM 687 C CA . ASP A 1 86 ? 25.541 4.142 9.344 1.00 68.44 86 ASP A CA 1
ATOM 688 C C . ASP A 1 86 ? 26.953 4.410 8.775 1.00 68.44 86 ASP A C 1
ATOM 690 O O . ASP A 1 86 ? 27.923 3.755 9.139 1.00 68.44 86 ASP A O 1
ATOM 694 N N . ILE A 1 87 ? 27.099 5.430 7.919 1.00 65.25 87 ILE A N 1
ATOM 695 C CA . ILE A 1 87 ? 28.379 5.812 7.286 1.00 65.25 87 ILE A CA 1
ATOM 696 C C . ILE A 1 87 ? 29.199 6.785 8.174 1.00 65.25 87 ILE A C 1
ATOM 698 O O . ILE A 1 87 ? 30.310 7.186 7.827 1.00 65.25 87 ILE A O 1
ATOM 702 N N . GLY A 1 88 ? 28.704 7.154 9.362 1.00 53.78 88 GLY A N 1
ATOM 703 C CA . GLY A 1 88 ? 29.484 7.877 10.379 1.00 53.78 88 GLY A CA 1
ATOM 704 C C . GLY A 1 88 ? 29.904 9.307 10.009 1.00 53.78 88 GLY A C 1
ATOM 705 O O . GLY A 1 88 ? 30.755 9.887 10.680 1.00 53.78 88 GLY A O 1
ATOM 706 N N . THR A 1 89 ? 29.332 9.904 8.959 1.00 51.69 89 THR A N 1
ATOM 707 C CA . THR A 1 89 ? 29.638 11.288 8.565 1.00 51.69 89 THR A CA 1
ATOM 708 C C . THR A 1 89 ? 28.485 12.196 8.989 1.00 51.69 89 THR A C 1
ATOM 710 O O . THR A 1 89 ? 27.397 12.139 8.422 1.00 51.69 89 THR A O 1
ATOM 713 N N . GLY A 1 90 ? 28.709 13.056 9.988 1.00 53.53 90 GLY A N 1
ATOM 714 C CA . GLY A 1 90 ? 27.719 13.995 10.547 1.00 53.53 90 GLY A CA 1
ATOM 715 C C . GLY A 1 90 ? 27.181 15.074 9.587 1.00 53.53 90 GLY A C 1
ATOM 716 O O . GLY A 1 90 ? 26.607 16.058 10.041 1.00 53.53 90 GLY A O 1
ATOM 717 N N . GLU A 1 91 ? 27.350 14.909 8.273 1.00 54.03 91 GLU A N 1
ATOM 718 C CA . GLU A 1 91 ? 26.949 15.846 7.213 1.00 54.03 91 GLU A CA 1
ATOM 719 C C . GLU A 1 91 ? 25.669 15.409 6.459 1.00 54.03 91 GLU A C 1
ATOM 721 O O . GLU A 1 91 ? 25.091 16.185 5.696 1.00 54.03 91 GLU A O 1
ATOM 726 N N . GLY A 1 92 ? 25.176 14.181 6.673 1.00 50.78 92 GLY A N 1
ATOM 727 C CA . GLY A 1 92 ? 24.148 13.566 5.816 1.00 50.78 92 GLY A CA 1
ATOM 728 C C . GLY A 1 92 ? 22.720 14.128 5.918 1.00 50.78 92 GLY A C 1
ATOM 729 O O . GLY A 1 92 ? 21.943 14.000 4.971 1.00 50.78 92 GLY A O 1
ATOM 730 N N . LEU A 1 93 ? 22.371 14.817 7.011 1.00 52.56 93 LEU A N 1
ATOM 731 C CA . LEU A 1 93 ? 21.037 15.416 7.204 1.00 52.56 93 LEU A CA 1
ATOM 732 C C . LEU A 1 93 ? 20.707 16.500 6.158 1.00 52.56 93 LEU A C 1
ATOM 734 O O . LEU A 1 93 ? 19.546 16.683 5.792 1.00 52.56 93 LEU A O 1
ATOM 738 N N . VAL A 1 94 ? 21.721 17.207 5.647 1.00 53.81 94 VAL A N 1
ATOM 739 C CA . VAL A 1 94 ? 21.546 18.323 4.697 1.00 53.81 94 VAL A CA 1
ATOM 740 C C . VAL A 1 94 ? 21.314 17.816 3.267 1.00 53.81 94 VAL A C 1
ATOM 742 O O . VAL A 1 94 ? 20.610 18.445 2.478 1.00 53.81 94 VAL A O 1
ATOM 745 N N . GLN A 1 95 ? 21.865 16.650 2.927 1.00 54.31 95 GLN A N 1
ATOM 746 C CA . GLN A 1 95 ? 21.805 16.088 1.576 1.00 54.31 95 GLN A CA 1
ATOM 747 C C . GLN A 1 95 ? 20.472 15.379 1.299 1.00 54.31 95 GLN A C 1
ATOM 749 O O . GLN A 1 95 ? 19.934 15.504 0.197 1.00 54.31 95 GLN A O 1
ATOM 754 N N . GLY A 1 96 ? 19.896 14.721 2.315 1.00 53.19 96 GLY A N 1
ATOM 755 C CA . GLY A 1 96 ? 18.573 14.095 2.231 1.00 53.19 96 GLY A CA 1
ATOM 756 C C . GLY A 1 96 ? 17.462 15.104 1.932 1.00 53.19 96 GLY A C 1
ATOM 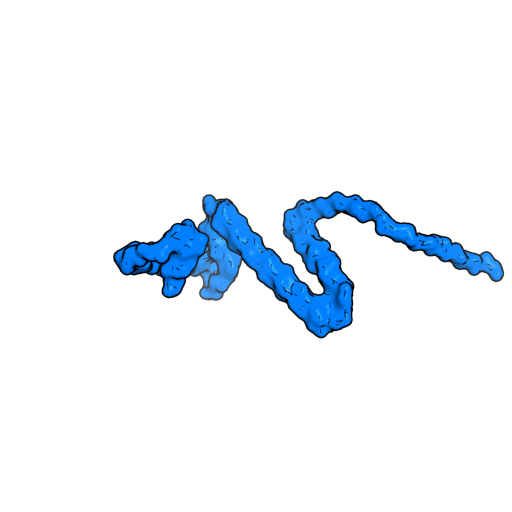757 O O . GLY A 1 96 ? 16.648 14.867 1.044 1.00 53.19 96 GLY A O 1
ATOM 758 N N . LYS A 1 97 ? 17.486 16.277 2.587 1.00 52.91 97 LYS A N 1
ATOM 759 C CA . LYS A 1 97 ? 16.552 17.384 2.308 1.00 52.91 97 LYS A CA 1
ATOM 760 C C . LYS A 1 97 ? 16.682 17.915 0.877 1.00 52.91 97 LYS A C 1
ATOM 762 O O . LYS A 1 97 ? 15.667 18.039 0.200 1.00 52.91 97 LYS A O 1
ATOM 767 N N . LYS A 1 98 ? 17.912 18.146 0.397 1.00 49.81 98 LYS A N 1
ATOM 768 C CA . LYS A 1 98 ? 18.192 18.677 -0.954 1.00 49.81 98 LYS A CA 1
ATOM 769 C C . LYS A 1 98 ? 17.818 17.718 -2.091 1.00 49.81 98 LYS A C 1
ATOM 771 O O . LYS A 1 98 ? 17.376 18.158 -3.149 1.00 49.81 98 LYS A O 1
ATOM 776 N N . GLY A 1 99 ? 17.976 16.408 -1.888 1.00 53.72 99 GLY A N 1
ATOM 777 C CA . GLY A 1 99 ? 17.513 15.397 -2.848 1.00 53.72 99 GLY A CA 1
ATOM 778 C C . GLY A 1 99 ? 15.985 15.313 -2.921 1.00 53.72 99 GLY A C 1
ATOM 779 O O . GLY A 1 99 ? 15.422 15.198 -4.008 1.00 53.72 99 GLY A O 1
ATOM 780 N N . ALA A 1 100 ? 15.327 15.440 -1.767 1.00 54.25 100 ALA A N 1
ATOM 781 C CA . ALA A 1 100 ? 13.876 15.429 -1.613 1.00 54.25 100 ALA A CA 1
ATOM 782 C C . ALA A 1 100 ? 13.178 16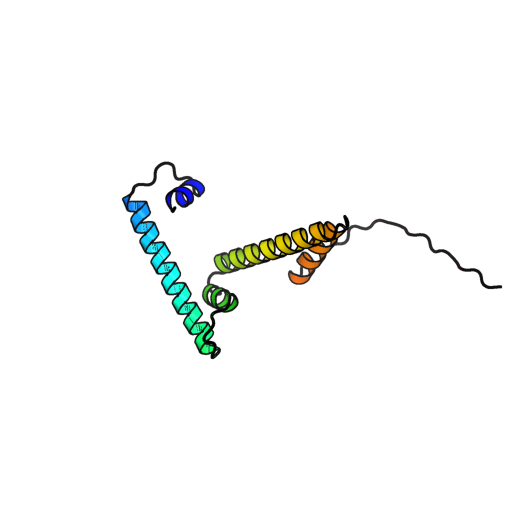.606 -2.325 1.00 54.25 100 ALA A C 1
ATOM 784 O O . ALA A 1 100 ? 12.235 16.386 -3.083 1.00 54.25 100 ALA A O 1
ATOM 785 N N . VAL A 1 101 ? 13.658 17.839 -2.131 1.00 56.41 101 VAL A N 1
ATOM 786 C CA . VAL A 1 101 ? 13.097 19.046 -2.781 1.00 56.41 101 VAL A CA 1
ATOM 787 C C . VAL A 1 101 ? 13.272 19.036 -4.302 1.00 56.41 101 VAL A C 1
ATOM 789 O O . VAL A 1 101 ? 12.363 19.429 -5.033 1.00 56.41 101 VAL A O 1
ATOM 792 N N . LYS A 1 102 ? 14.389 18.488 -4.800 1.00 49.69 102 LYS A N 1
ATOM 793 C CA . LYS A 1 102 ? 14.684 18.417 -6.238 1.00 49.69 102 LYS A CA 1
ATOM 794 C C . LYS A 1 102 ? 13.781 17.441 -7.003 1.00 49.69 102 LYS A C 1
ATOM 796 O O . LYS A 1 102 ? 13.427 17.726 -8.142 1.00 49.69 102 LYS A O 1
ATOM 801 N N . GLU A 1 103 ? 13.401 16.305 -6.412 1.00 53.47 103 GLU A N 1
ATOM 802 C CA . GLU A 1 103 ? 12.471 15.356 -7.055 1.00 53.47 103 GLU A CA 1
ATOM 803 C C . GLU A 1 103 ? 11.009 15.831 -7.037 1.00 53.47 103 GLU A C 1
ATOM 805 O O . GLU A 1 103 ? 10.226 15.411 -7.886 1.00 53.47 103 GLU A O 1
ATOM 810 N N . LEU A 1 104 ? 10.646 16.722 -6.112 1.00 51.44 104 LEU A N 1
ATOM 811 C CA . LEU A 1 104 ? 9.303 17.301 -6.009 1.00 51.44 104 LEU A CA 1
ATOM 812 C C . LEU A 1 104 ? 9.120 18.588 -6.831 1.00 51.44 104 LEU A C 1
ATOM 814 O O . LEU A 1 104 ? 8.030 19.152 -6.823 1.00 51.44 104 LEU A O 1
ATOM 818 N N . GLY A 1 105 ? 10.154 19.058 -7.541 1.00 44.69 105 GLY A N 1
ATOM 819 C CA . GLY A 1 105 ? 10.079 20.294 -8.330 1.00 44.69 105 GLY A CA 1
ATOM 820 C C . GLY A 1 105 ? 9.829 21.547 -7.485 1.00 44.69 105 GLY A C 1
ATOM 821 O O . GLY A 1 105 ? 9.310 22.532 -8.000 1.00 44.69 105 GLY A O 1
ATOM 822 N N . VAL A 1 106 ? 10.167 21.504 -6.192 1.00 48.53 106 VAL A N 1
ATOM 823 C CA . VAL A 1 106 ? 10.078 22.662 -5.300 1.00 48.53 106 VAL A CA 1
ATOM 824 C C . VAL A 1 106 ? 11.415 23.389 -5.381 1.00 48.53 106 VAL A C 1
ATOM 826 O O . VAL A 1 106 ? 12.444 22.853 -4.964 1.00 48.53 106 VAL A O 1
ATOM 829 N N . GLU A 1 107 ? 11.414 24.581 -5.973 1.00 39.22 107 GLU A N 1
ATOM 830 C CA . GLU A 1 107 ? 12.587 25.453 -6.000 1.00 39.22 107 GLU A CA 1
ATOM 831 C C . GLU A 1 107 ? 12.906 25.890 -4.560 1.00 39.22 107 GLU A C 1
ATOM 833 O O . GLU A 1 107 ? 12.058 26.460 -3.875 1.00 39.22 107 GLU A O 1
ATOM 838 N N . GLU A 1 108 ? 14.112 25.581 -4.064 1.00 41.25 108 GLU A N 1
ATOM 839 C CA . GLU A 1 108 ? 14.601 26.199 -2.828 1.00 41.25 108 GLU A CA 1
ATOM 840 C C . GLU A 1 108 ? 14.872 27.680 -3.122 1.00 41.25 108 GLU A C 1
ATOM 842 O O . GLU A 1 108 ? 15.836 28.003 -3.822 1.00 41.25 108 GLU A O 1
ATOM 847 N N . GLU A 1 109 ? 14.055 28.585 -2.574 1.00 34.03 109 GLU A N 1
ATOM 848 C CA . GLU A 1 109 ? 14.488 29.969 -2.382 1.00 34.03 109 GLU A CA 1
ATOM 849 C C . GLU A 1 109 ? 15.679 29.951 -1.418 1.00 34.03 109 GLU A C 1
ATOM 851 O O . GLU A 1 109 ? 15.569 29.591 -0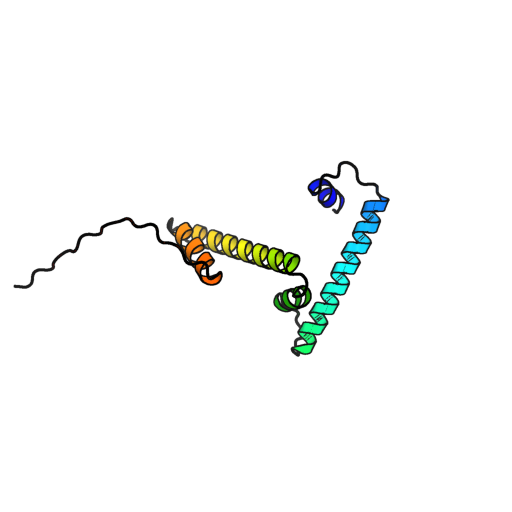.244 1.00 34.03 109 GLU A O 1
ATOM 856 N N . GLY A 1 110 ? 16.856 30.237 -1.973 1.00 33.53 110 GLY A N 1
ATOM 857 C CA . G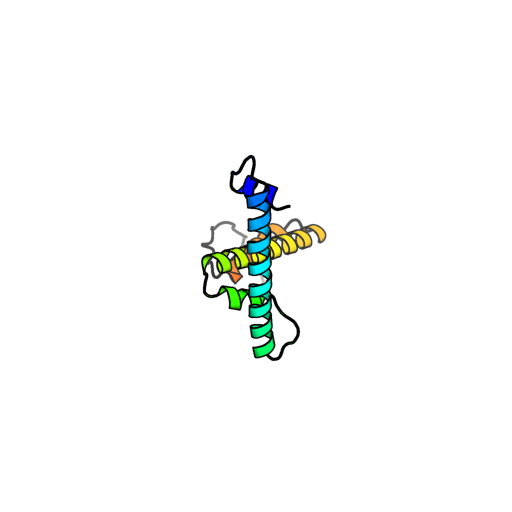LY A 1 110 ? 18.128 30.147 -1.278 1.00 33.53 110 GLY A CA 1
ATOM 858 C C . GLY A 1 110 ? 18.255 31.195 -0.181 1.00 33.53 110 GLY A C 1
ATOM 859 O O . GLY A 1 110 ? 18.169 32.392 -0.442 1.00 33.53 110 GLY A O 1
ATOM 860 N N . GLU A 1 111 ? 18.555 30.740 1.033 1.00 30.69 111 GLU A N 1
ATOM 861 C CA . GLU A 1 111 ? 19.045 31.611 2.093 1.00 30.69 111 GLU A CA 1
ATOM 862 C C . GLU A 1 111 ? 20.558 31.821 1.913 1.00 30.69 111 GLU A C 1
ATOM 864 O O . GLU A 1 111 ? 21.376 30.894 1.923 1.00 30.69 111 GLU A O 1
ATOM 869 N N . GLU A 1 112 ? 20.902 33.076 1.657 1.00 35.50 112 GLU A N 1
ATOM 870 C CA . GLU A 1 112 ? 22.233 33.605 1.409 1.00 35.50 112 GLU A CA 1
ATOM 871 C C . GLU A 1 112 ? 23.075 33.605 2.700 1.00 35.50 112 GLU A C 1
ATOM 873 O O . GLU A 1 112 ? 22.645 34.119 3.730 1.00 35.50 112 GLU A O 1
ATOM 878 N N . GLY A 1 113 ? 24.317 33.105 2.661 1.00 28.47 113 GLY A N 1
ATOM 879 C CA . GLY A 1 113 ? 25.271 33.410 3.733 1.00 28.47 113 GLY A CA 1
ATOM 880 C C . GLY A 1 113 ? 26.472 32.478 3.869 1.00 28.47 113 GLY A C 1
ATOM 881 O O . GLY A 1 113 ? 26.372 31.390 4.422 1.00 28.47 113 GLY A O 1
ATOM 882 N N . GLY A 1 114 ? 27.661 32.950 3.470 1.00 28.12 114 GLY A N 1
ATOM 883 C CA . GLY A 1 114 ? 28.917 32.351 3.943 1.00 28.12 114 GLY A CA 1
ATOM 884 C C . GLY A 1 114 ? 30.143 32.553 3.054 1.00 28.12 114 GLY A C 1
ATOM 885 O O . GLY A 1 114 ? 30.579 31.638 2.363 1.00 28.12 114 GLY A O 1
ATOM 886 N N . ARG A 1 115 ? 30.748 33.746 3.117 1.00 39.91 115 ARG A N 1
ATOM 887 C CA . ARG A 1 115 ? 32.033 34.123 2.490 1.00 39.91 115 ARG A CA 1
ATOM 888 C C . ARG A 1 115 ? 33.130 33.049 2.648 1.00 39.91 115 ARG A C 1
ATOM 890 O O . ARG A 1 115 ? 33.555 32.770 3.767 1.00 39.91 115 ARG A O 1
ATOM 897 N N . LYS A 1 116 ? 33.740 32.595 1.541 1.00 34.81 116 LYS A N 1
ATOM 898 C CA . LYS A 1 116 ? 35.097 32.004 1.545 1.00 34.81 116 LYS A CA 1
ATOM 899 C C . LYS A 1 116 ? 36.056 32.788 0.643 1.00 34.81 116 LYS A C 1
ATOM 901 O O . LYS A 1 116 ? 35.839 32.979 -0.548 1.00 34.81 116 LYS A O 1
ATOM 906 N N . ARG A 1 117 ? 37.118 33.275 1.292 1.00 35.72 117 ARG A N 1
ATOM 907 C CA . ARG A 1 117 ? 38.213 34.123 0.801 1.00 35.72 117 ARG A CA 1
ATOM 908 C C . ARG A 1 117 ? 38.884 33.573 -0.467 1.00 35.72 117 ARG A C 1
ATOM 910 O O . ARG A 1 117 ? 39.390 32.455 -0.475 1.00 35.72 117 ARG A O 1
ATOM 917 N N . LYS A 1 118 ? 39.001 34.433 -1.483 1.00 35.34 118 LYS A N 1
ATOM 918 C CA . LYS A 1 118 ? 39.817 34.248 -2.693 1.00 35.34 118 LYS A CA 1
ATOM 919 C C . LYS A 1 118 ? 41.307 34.278 -2.323 1.00 35.34 118 LYS A C 1
ATOM 921 O O . LYS A 1 118 ? 41.857 35.345 -2.055 1.00 35.34 118 LYS A O 1
ATOM 926 N N . LYS A 1 119 ? 41.969 33.117 -2.289 1.00 37.97 119 LYS A N 1
ATOM 927 C CA . LYS A 1 119 ? 43.431 33.019 -2.143 1.00 37.97 119 LYS A CA 1
ATOM 928 C C . LYS A 1 119 ? 44.054 33.265 -3.525 1.00 37.97 119 LYS A C 1
ATOM 930 O O . LYS A 1 119 ? 43.970 32.410 -4.400 1.00 37.97 119 LYS A O 1
ATOM 935 N N . ARG A 1 120 ? 44.602 34.467 -3.746 1.00 39.00 120 ARG A N 1
ATOM 936 C CA . ARG A 1 120 ? 45.421 34.792 -4.929 1.00 39.00 120 ARG A CA 1
ATOM 937 C C . ARG A 1 120 ? 46.699 33.953 -4.850 1.00 39.00 120 ARG A C 1
ATOM 939 O O . ARG A 1 120 ? 47.394 34.023 -3.840 1.00 39.00 120 ARG A O 1
ATOM 946 N N . LYS A 1 121 ? 46.977 33.152 -5.878 1.00 40.91 121 LYS A N 1
ATOM 947 C CA . LYS A 1 121 ? 48.279 32.508 -6.067 1.00 40.91 121 LYS A CA 1
ATOM 948 C C . LYS A 1 121 ? 49.119 33.461 -6.917 1.00 40.91 121 LYS A C 1
ATOM 950 O O . LYS A 1 121 ? 48.689 33.859 -7.995 1.00 40.91 121 LYS A O 1
ATOM 955 N N . THR A 1 122 ? 50.225 33.911 -6.347 1.00 37.91 122 THR A N 1
ATOM 956 C CA . THR A 1 122 ? 51.284 34.704 -6.971 1.00 37.91 122 THR A CA 1
ATOM 957 C C . THR A 1 122 ? 52.082 33.807 -7.918 1.00 37.91 122 THR A C 1
ATOM 959 O O . THR A 1 122 ? 52.472 32.713 -7.518 1.00 37.91 122 THR A O 1
ATOM 962 N N . GLU A 1 123 ? 52.320 34.271 -9.142 1.00 39.28 123 GLU A N 1
ATOM 963 C CA . GLU A 1 123 ? 53.373 33.782 -10.039 1.00 39.28 123 GLU A CA 1
ATOM 964 C C . GLU A 1 123 ? 54.379 34.923 -10.222 1.00 39.28 123 GLU A C 1
ATOM 966 O O . GLU A 1 123 ? 53.985 36.017 -10.633 1.00 39.28 123 GLU A O 1
ATOM 971 N N . ALA A 1 124 ? 55.632 34.667 -9.848 1.00 41.41 124 ALA A N 1
ATOM 972 C CA . ALA A 1 124 ? 56.867 35.261 -10.363 1.00 41.41 124 ALA A CA 1
ATOM 973 C C . ALA A 1 124 ? 58.040 34.446 -9.804 1.00 41.41 124 ALA A C 1
ATOM 975 O O . ALA A 1 124 ? 58.046 34.223 -8.570 1.00 41.41 124 ALA A O 1
#

Secondary structure (DSSP, 8-state):
--HHHHHHTT-SS--HHHHHHHHHHHHHHHHHHHHHHHHHHHHTT-SS--HHHHHHHGGG-HHHHHHHHHHHHHHHHHHHHHHHHHTT-TTHHHHHHHHHHHHTT----PPP-------PPP--

Foldseek 3Di:
DCVVVVVVVPDDDDDPVRVVVVCVVVVVVVVVLVVQLCVQCVVVVHNDGDPVSSLVSCVVPPVVNVVVVVVVLVVVLVVQVVVVVVVPDPPSVVVSVVVSCVVVVNDPPDDDDDD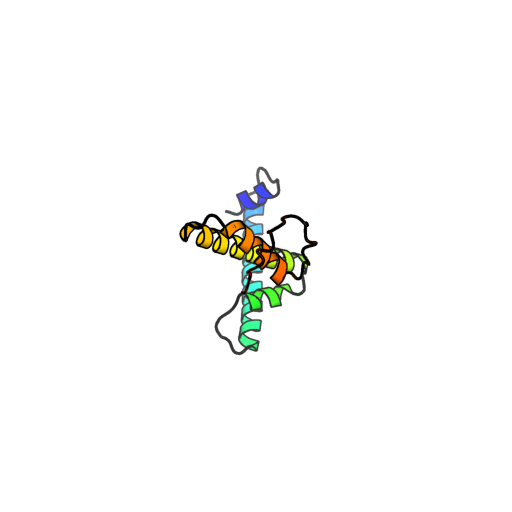DDDDDDDDD